Protein AF-A0A7C1WA93-F1 (afdb_monomer_lite)

Structure (mmCIF, N/CA/C/O backbone):
data_AF-A0A7C1WA93-F1
#
_entry.id   AF-A0A7C1WA93-F1
#
loop_
_atom_site.group_PDB
_atom_site.id
_atom_site.type_symbol
_atom_site.label_atom_id
_atom_site.label_alt_id
_atom_site.label_comp_id
_atom_site.label_asym_id
_atom_site.label_entity_id
_atom_site.label_seq_id
_atom_site.pdbx_PDB_ins_code
_atom_site.Cartn_x
_atom_site.Cartn_y
_atom_site.Cartn_z
_atom_site.occupancy
_atom_site.B_iso_or_equiv
_atom_site.auth_seq_id
_atom_site.auth_comp_id
_atom_site.auth_asym_id
_atom_site.auth_atom_id
_atom_site.pdbx_PDB_model_num
ATOM 1 N N . MET A 1 1 ? -33.764 4.978 13.659 1.00 48.69 1 MET A N 1
ATOM 2 C CA . MET A 1 1 ? -33.247 4.835 12.282 1.00 48.69 1 MET A CA 1
ATOM 3 C C . MET A 1 1 ? -31.779 4.449 12.378 1.00 48.69 1 MET A C 1
ATOM 5 O O . MET A 1 1 ? -30.923 5.318 12.496 1.00 48.69 1 MET A O 1
ATOM 9 N N . PHE A 1 2 ? -31.496 3.149 12.475 1.00 57.38 2 PHE A N 1
ATOM 10 C CA . PHE A 1 2 ? -30.125 2.646 12.521 1.00 57.38 2 PHE A CA 1
ATOM 11 C C . PHE A 1 2 ? -29.518 2.859 11.137 1.00 57.38 2 PHE A C 1
ATOM 13 O O . PHE A 1 2 ? -29.931 2.239 10.166 1.00 57.38 2 PHE A O 1
ATOM 20 N N . LYS A 1 3 ? -28.627 3.843 11.022 1.00 61.25 3 LYS A N 1
ATOM 21 C CA . LYS A 1 3 ? -27.857 4.069 9.804 1.00 61.25 3 LYS A CA 1
ATOM 22 C C . LYS A 1 3 ? -26.775 2.997 9.812 1.00 61.25 3 LYS A C 1
ATOM 24 O O . LYS A 1 3 ? -25.812 3.130 10.569 1.00 61.25 3 LYS A O 1
ATOM 29 N N . ASP A 1 4 ? -26.984 1.912 9.075 1.00 72.56 4 ASP A N 1
ATOM 30 C CA . ASP A 1 4 ? -26.011 0.827 9.006 1.00 72.56 4 ASP A CA 1
ATOM 31 C C . ASP A 1 4 ? -24.646 1.404 8.618 1.00 72.56 4 ASP A C 1
ATOM 33 O O . ASP A 1 4 ? -24.483 2.084 7.601 1.00 72.56 4 ASP A O 1
ATOM 37 N N . ARG A 1 5 ? -23.664 1.217 9.503 1.00 78.88 5 ARG A N 1
ATOM 38 C CA . ARG A 1 5 ? -22.292 1.657 9.265 1.00 78.88 5 ARG A CA 1
ATOM 39 C C . ARG A 1 5 ? -21.616 0.596 8.409 1.00 78.88 5 ARG A C 1
ATOM 41 O O . ARG A 1 5 ? -21.218 -0.445 8.921 1.00 78.88 5 ARG A O 1
ATOM 48 N N . PHE A 1 6 ? -21.489 0.866 7.113 1.00 88.88 6 PHE A N 1
ATOM 49 C CA . PHE A 1 6 ? -20.713 0.031 6.199 1.00 88.88 6 PHE A CA 1
ATOM 50 C C . PHE A 1 6 ? -19.222 0.167 6.522 1.00 88.88 6 PHE A C 1
ATOM 52 O O . PHE A 1 6 ? -18.570 1.128 6.117 1.00 88.88 6 PHE A O 1
ATOM 59 N N . ILE A 1 7 ? -18.698 -0.780 7.300 1.00 93.75 7 ILE A N 1
ATOM 60 C CA . ILE A 1 7 ? -17.288 -0.840 7.692 1.00 93.75 7 ILE A CA 1
ATOM 61 C C . ILE A 1 7 ? -16.621 -1.963 6.890 1.00 93.75 7 ILE A C 1
ATOM 63 O O . ILE A 1 7 ? -17.095 -3.102 6.949 1.00 93.75 7 ILE A O 1
ATOM 67 N N . PRO A 1 8 ? -15.530 -1.691 6.149 1.00 95.25 8 PRO A N 1
ATOM 68 C CA . PRO A 1 8 ? -14.822 -2.739 5.430 1.00 95.25 8 PRO A CA 1
ATOM 69 C C . PRO A 1 8 ? -14.160 -3.694 6.425 1.00 95.25 8 PRO A C 1
ATOM 71 O O . PRO A 1 8 ? -13.409 -3.281 7.303 1.00 95.25 8 PRO A O 1
ATOM 74 N N . VAL A 1 9 ? -14.416 -4.994 6.286 1.00 96.50 9 VAL A N 1
ATOM 75 C CA . VAL A 1 9 ? -13.770 -6.012 7.131 1.00 96.50 9 VAL A CA 1
ATOM 76 C C . VAL A 1 9 ? -12.318 -6.238 6.696 1.00 96.50 9 VAL A C 1
ATOM 78 O O . VAL A 1 9 ? -11.436 -6.374 7.546 1.00 96.50 9 VAL A O 1
ATOM 81 N N . SER A 1 10 ? -12.071 -6.239 5.383 1.00 97.00 10 SER A N 1
ATOM 82 C CA . SER A 1 10 ? -10.763 -6.444 4.763 1.00 97.00 10 SER A CA 1
ATOM 83 C C . SER A 1 10 ? -10.502 -5.379 3.700 1.00 97.00 10 SER A C 1
ATOM 85 O O . SER A 1 10 ? -11.392 -5.043 2.919 1.00 97.00 10 SER A O 1
ATOM 87 N N . VAL A 1 11 ? -9.278 -4.855 3.685 1.00 97.88 11 VAL A N 1
ATOM 88 C CA . VAL A 1 11 ? -8.782 -3.897 2.696 1.00 97.88 11 VAL A CA 1
ATOM 89 C C . VAL A 1 11 ? -7.551 -4.484 2.026 1.00 97.88 11 VAL A C 1
ATOM 91 O O . VAL A 1 11 ? -6.657 -4.989 2.701 1.00 97.88 11 VAL A O 1
ATOM 94 N N . VAL A 1 12 ? -7.473 -4.373 0.704 1.00 97.38 12 VAL A N 1
ATOM 95 C CA . VAL A 1 12 ? -6.243 -4.640 -0.042 1.00 97.38 12 VAL A CA 1
ATOM 96 C C . VAL A 1 12 ? -5.717 -3.303 -0.543 1.00 97.38 12 VAL A C 1
ATOM 98 O O . VAL A 1 12 ? -6.453 -2.549 -1.179 1.00 97.38 12 VAL A O 1
ATOM 101 N N . TRP A 1 13 ? -4.471 -2.975 -0.213 1.00 97.06 13 TRP A N 1
ATOM 102 C CA . TRP A 1 13 ? -3.880 -1.683 -0.548 1.00 97.06 13 TRP A CA 1
ATOM 103 C C . TRP A 1 13 ? -2.599 -1.858 -1.360 1.00 97.06 13 TRP A C 1
ATOM 105 O O . TRP A 1 13 ? -1.605 -2.384 -0.860 1.00 97.06 13 TRP A O 1
ATOM 115 N N . GLU A 1 14 ? -2.626 -1.386 -2.610 1.00 96.56 14 GLU A N 1
ATOM 116 C CA . GLU A 1 14 ? -1.448 -1.255 -3.470 1.00 96.56 14 GLU A CA 1
ATOM 117 C C . GLU A 1 14 ? -0.596 -0.065 -3.010 1.00 96.56 14 GLU A C 1
ATOM 119 O O . GLU A 1 14 ? -0.921 1.100 -3.253 1.00 96.56 14 GLU A O 1
ATOM 124 N N . THR A 1 15 ? 0.484 -0.372 -2.296 1.00 96.56 15 THR A N 1
ATOM 125 C CA . THR A 1 15 ? 1.377 0.634 -1.699 1.00 96.56 15 THR A CA 1
ATOM 126 C C . THR A 1 15 ? 2.256 1.326 -2.740 1.00 96.56 15 THR A C 1
ATOM 128 O O . THR A 1 15 ? 2.534 2.518 -2.614 1.00 96.56 15 THR A O 1
ATOM 131 N N . THR A 1 16 ? 2.656 0.599 -3.786 1.00 97.44 16 THR A N 1
ATOM 132 C CA . THR A 1 16 ? 3.429 1.111 -4.921 1.00 97.44 16 THR A CA 1
ATOM 133 C C . THR A 1 16 ? 3.164 0.290 -6.184 1.00 97.44 16 THR A C 1
ATOM 135 O O . THR A 1 16 ? 2.879 -0.905 -6.094 1.00 97.44 16 THR A O 1
ATOM 138 N N . LEU A 1 17 ? 3.279 0.945 -7.344 1.00 97.62 17 LEU A N 1
ATOM 139 C CA . LEU A 1 17 ? 3.301 0.324 -8.678 1.00 97.62 17 LEU A CA 1
ATOM 140 C C . LEU A 1 17 ? 4.739 0.170 -9.223 1.00 97.62 17 LEU A C 1
ATOM 142 O O . LEU A 1 17 ? 4.954 -0.095 -10.410 1.00 97.62 17 LEU A O 1
ATOM 146 N N . LYS A 1 18 ? 5.754 0.424 -8.390 1.00 98.00 18 LYS A N 1
ATOM 147 C CA . LYS A 1 18 ? 7.153 0.346 -8.800 1.00 98.00 18 LYS A CA 1
ATOM 148 C C . LYS A 1 18 ? 7.709 -1.084 -8.764 1.00 98.00 18 LYS A C 1
ATOM 150 O O . LYS A 1 18 ? 8.379 -1.436 -7.793 1.00 98.00 18 LYS A O 1
ATOM 155 N N . CYS A 1 19 ? 7.627 -1.793 -9.890 1.00 98.00 19 CYS A N 1
ATOM 156 C CA . CYS A 1 19 ? 8.158 -3.150 -10.027 1.00 98.00 19 CYS A CA 1
ATOM 157 C C . CYS A 1 19 ? 9.481 -3.238 -10.775 1.00 98.00 19 CYS A C 1
ATOM 159 O O . CYS A 1 19 ? 9.697 -2.583 -11.794 1.00 98.00 19 CYS A O 1
ATOM 161 N N . ASN A 1 20 ? 10.354 -4.130 -10.310 1.00 97.69 20 ASN A N 1
ATOM 162 C CA . ASN A 1 20 ? 11.559 -4.539 -11.031 1.00 97.69 20 ASN A CA 1
ATOM 163 C C . ASN A 1 20 ? 11.320 -5.722 -11.992 1.00 97.69 20 ASN A C 1
ATOM 165 O O . ASN A 1 20 ? 12.245 -6.119 -12.697 1.00 97.69 20 ASN A O 1
ATOM 169 N N . MET A 1 21 ? 10.106 -6.277 -12.036 1.00 97.75 21 MET A N 1
ATOM 170 C CA . MET A 1 21 ? 9.718 -7.373 -12.932 1.00 97.75 21 MET A CA 1
ATOM 171 C C . MET A 1 21 ? 8.795 -6.893 -14.065 1.00 97.75 21 MET A C 1
ATOM 173 O O . MET A 1 21 ? 8.318 -5.762 -14.062 1.00 97.75 21 MET A O 1
ATOM 177 N N . ARG A 1 22 ? 8.554 -7.760 -15.061 1.00 95.81 22 ARG A N 1
ATOM 178 C CA . ARG A 1 22 ? 7.677 -7.509 -16.226 1.00 95.81 22 ARG A CA 1
ATOM 179 C C . ARG A 1 22 ? 6.835 -8.745 -16.557 1.00 95.81 22 ARG A C 1
ATOM 181 O O . ARG A 1 22 ? 6.922 -9.301 -17.649 1.00 95.81 22 ARG A O 1
ATOM 188 N N . CYS A 1 23 ? 6.086 -9.234 -15.572 1.00 97.56 23 CYS A N 1
ATOM 189 C CA . CYS A 1 23 ? 5.338 -10.484 -15.695 1.00 97.56 23 CYS A CA 1
ATOM 190 C C . CYS A 1 23 ? 4.210 -10.358 -16.731 1.00 97.56 23 CYS A C 1
ATOM 192 O O . CYS A 1 23 ? 3.407 -9.429 -16.659 1.00 97.56 23 CYS A O 1
ATOM 194 N N . ILE A 1 24 ? 4.095 -11.332 -17.640 1.00 97.50 24 ILE A N 1
ATOM 195 C CA . ILE A 1 24 ? 3.089 -11.336 -18.723 1.00 97.50 24 ILE A CA 1
ATOM 196 C C . ILE A 1 24 ? 1.636 -11.381 -18.224 1.00 97.50 24 ILE A C 1
ATOM 198 O O . ILE A 1 24 ? 0.720 -11.011 -18.945 1.00 97.50 24 ILE A O 1
ATOM 202 N N . HIS A 1 25 ? 1.426 -11.825 -16.985 1.00 96.88 25 HIS A N 1
ATOM 203 C CA . HIS A 1 25 ? 0.118 -11.958 -16.344 1.00 96.88 25 HIS A CA 1
ATOM 204 C C . HIS A 1 25 ? -0.117 -10.877 -15.268 1.00 96.88 25 HIS A C 1
ATOM 206 O O . HIS A 1 25 ? -0.944 -11.056 -14.372 1.00 96.88 25 HIS A O 1
ATOM 212 N N . CYS A 1 26 ? 0.655 -9.780 -15.275 1.00 96.62 26 CYS A N 1
ATOM 213 C CA . CYS A 1 26 ? 0.528 -8.724 -14.271 1.00 96.62 26 CYS A CA 1
ATOM 214 C C . CYS A 1 26 ? -0.738 -7.885 -14.505 1.00 96.62 26 CYS A C 1
ATOM 216 O O . CYS A 1 26 ? -0.748 -6.990 -15.349 1.00 96.62 26 CYS A O 1
ATOM 218 N N . GLY A 1 27 ? -1.785 -8.124 -13.710 1.00 94.44 27 GLY A N 1
ATOM 219 C CA . GLY A 1 27 ? -3.037 -7.361 -13.791 1.00 94.44 27 GLY A CA 1
ATOM 220 C C . GLY A 1 27 ? -2.873 -5.855 -13.539 1.00 94.44 27 GLY A C 1
ATOM 221 O O . GLY A 1 27 ? -3.569 -5.057 -14.158 1.00 94.44 27 GLY A O 1
ATOM 222 N N . SER A 1 28 ? -1.914 -5.451 -12.697 1.00 93.12 28 SER A N 1
ATOM 223 C CA . SER A 1 28 ? -1.628 -4.032 -12.426 1.00 93.12 28 SER A CA 1
ATOM 224 C C . SER A 1 28 ? -0.775 -3.358 -13.507 1.00 93.12 28 SER A C 1
ATOM 226 O O . SER A 1 28 ? -0.625 -2.138 -13.472 1.00 93.12 28 SER A O 1
ATOM 228 N N . SER A 1 29 ? -0.197 -4.116 -14.452 1.00 94.62 29 SER A N 1
ATOM 229 C CA . SER A 1 29 ? 0.832 -3.613 -15.382 1.00 94.62 29 SER A CA 1
ATOM 230 C C . SER A 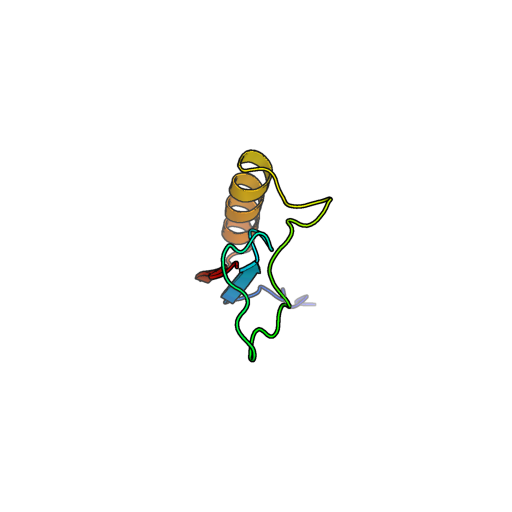1 29 ? 1.949 -2.856 -14.649 1.00 94.62 29 SER A C 1
ATOM 232 O O . SER A 1 29 ? 2.314 -1.732 -14.998 1.00 94.62 29 SER A O 1
ATOM 234 N N . ALA A 1 30 ? 2.440 -3.468 -13.571 1.00 97.19 30 ALA A N 1
ATOM 235 C CA . ALA A 1 30 ? 3.377 -2.859 -12.645 1.00 97.19 30 ALA A CA 1
ATOM 236 C C . ALA A 1 30 ? 4.745 -2.568 -13.288 1.00 97.19 30 ALA A C 1
ATOM 238 O O . ALA A 1 30 ? 5.188 -3.274 -14.196 1.00 97.19 30 ALA A O 1
ATOM 239 N N . GLY A 1 31 ? 5.423 -1.517 -12.821 1.00 96.56 31 GLY A N 1
ATOM 240 C CA . GLY A 1 31 ? 6.721 -1.101 -13.348 1.00 96.56 31 GLY A CA 1
ATOM 241 C C . GLY A 1 31 ? 7.168 0.259 -12.822 1.00 96.56 31 GLY A C 1
ATOM 242 O O . GLY A 1 31 ? 8.027 0.346 -11.950 1.00 96.56 31 GLY A O 1
ATOM 243 N N . ILE A 1 32 ? 6.617 1.348 -13.358 1.00 96.75 32 ILE A N 1
ATOM 244 C CA . ILE A 1 32 ? 6.971 2.701 -12.904 1.00 96.75 32 ILE A CA 1
ATOM 245 C C . ILE A 1 32 ? 6.018 3.120 -11.783 1.00 96.75 32 ILE A C 1
ATOM 247 O O . ILE A 1 32 ? 4.801 3.000 -11.919 1.00 96.75 32 ILE A O 1
ATOM 251 N N . LYS A 1 33 ? 6.581 3.679 -10.704 1.00 96.81 33 LYS A N 1
ATOM 252 C CA . LYS A 1 33 ? 5.811 4.259 -9.594 1.00 96.81 33 LYS A CA 1
ATOM 253 C C . LYS A 1 33 ? 4.738 5.228 -10.099 1.00 96.81 33 LYS A C 1
ATOM 255 O O . LYS A 1 33 ? 4.995 6.029 -11.006 1.00 96.81 33 LYS A O 1
ATOM 260 N N . ARG A 1 34 ? 3.561 5.244 -9.471 1.00 94.69 34 ARG A N 1
ATOM 261 C CA . ARG A 1 34 ? 2.561 6.278 -9.775 1.00 94.69 34 ARG A CA 1
ATOM 262 C C . ARG A 1 34 ? 3.032 7.643 -9.270 1.00 94.69 34 ARG A C 1
ATOM 264 O O . ARG A 1 34 ? 3.766 7.763 -8.293 1.00 94.69 34 ARG A O 1
ATOM 271 N N . ARG A 1 35 ? 2.561 8.715 -9.918 1.00 95.56 35 ARG A N 1
ATOM 272 C CA . ARG A 1 35 ? 2.925 10.099 -9.550 1.00 95.56 35 A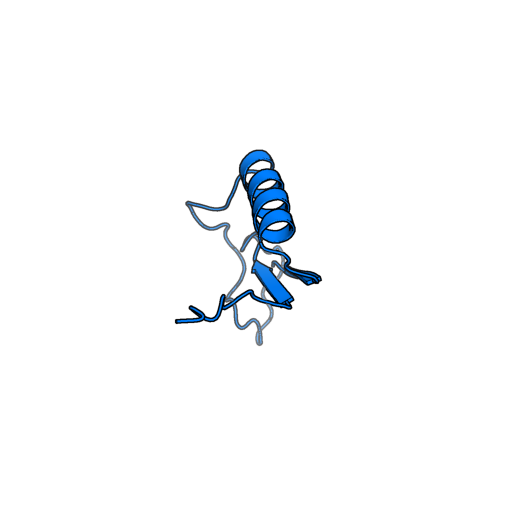RG A CA 1
ATOM 273 C C . ARG A 1 35 ? 2.478 10.488 -8.134 1.00 95.56 35 ARG A C 1
ATOM 275 O O . ARG A 1 35 ? 3.077 11.375 -7.541 1.00 95.56 35 ARG A O 1
ATOM 282 N N . ARG A 1 36 ? 1.404 9.879 -7.625 1.00 95.81 36 ARG A N 1
ATOM 283 C CA . ARG A 1 36 ? 0.754 10.229 -6.351 1.00 95.81 36 ARG A CA 1
ATOM 284 C C . ARG A 1 36 ? 0.554 8.988 -5.478 1.00 95.81 36 ARG A C 1
ATOM 286 O O . ARG A 1 36 ? -0.570 8.654 -5.128 1.00 95.81 36 ARG A O 1
ATOM 293 N N . GLU A 1 37 ? 1.643 8.274 -5.214 1.00 97.56 37 GLU A N 1
ATOM 294 C CA . GLU A 1 37 ? 1.669 7.234 -4.177 1.00 97.56 37 GLU A CA 1
ATOM 295 C C . GLU A 1 37 ? 1.730 7.890 -2.797 1.00 97.56 37 GLU A C 1
ATOM 297 O O . GLU A 1 37 ? 2.294 8.978 -2.653 1.00 97.56 37 GLU A O 1
ATOM 302 N N . LEU A 1 38 ? 1.142 7.236 -1.794 1.00 98.00 38 LEU A N 1
ATOM 303 C CA . LEU A 1 38 ? 1.220 7.722 -0.423 1.00 98.00 38 LEU A CA 1
ATOM 304 C C . LEU A 1 38 ? 2.671 7.671 0.054 1.00 98.00 38 LEU A C 1
ATOM 306 O O . LEU A 1 38 ? 3.382 6.683 -0.134 1.00 98.00 38 LEU A O 1
ATOM 310 N N . THR A 1 39 ? 3.100 8.725 0.730 1.00 97.31 39 THR A N 1
ATOM 311 C CA . THR A 1 39 ? 4.321 8.694 1.530 1.00 97.31 39 THR A CA 1
ATOM 312 C C . THR A 1 39 ? 4.162 7.714 2.692 1.00 97.31 39 THR A C 1
ATOM 314 O O . THR A 1 39 ? 3.052 7.415 3.135 1.00 97.31 39 THR A O 1
ATOM 317 N N . THR A 1 40 ? 5.274 7.271 3.280 1.00 97.25 40 THR A N 1
ATOM 318 C CA . THR A 1 40 ? 5.246 6.415 4.478 1.00 97.25 40 THR A CA 1
ATOM 319 C C . THR A 1 40 ? 4.421 7.032 5.611 1.00 97.25 40 THR A C 1
ATOM 321 O O . THR A 1 40 ? 3.681 6.330 6.297 1.00 97.25 40 THR A O 1
ATOM 324 N N . LYS A 1 41 ? 4.499 8.357 5.793 1.00 98.50 41 LYS A N 1
ATOM 325 C CA . LYS A 1 41 ? 3.733 9.074 6.820 1.00 98.50 41 LYS A CA 1
ATOM 326 C C . LYS A 1 41 ? 2.227 9.004 6.554 1.00 98.50 41 LYS A C 1
ATOM 328 O O . LYS A 1 41 ? 1.466 8.730 7.47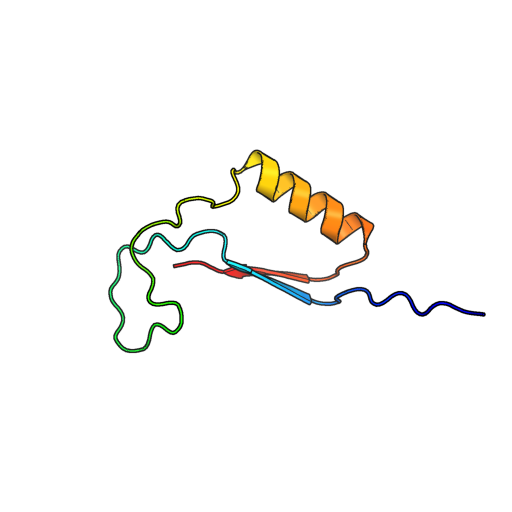8 1.00 98.50 41 LYS A O 1
ATOM 333 N N . GLU A 1 42 ? 1.807 9.230 5.312 1.00 98.44 42 GLU A N 1
ATOM 334 C CA . GLU A 1 42 ? 0.399 9.127 4.909 1.00 98.44 42 GLU A CA 1
ATOM 335 C C . GLU A 1 42 ? -0.105 7.683 4.998 1.00 98.44 42 GLU A C 1
ATOM 337 O O . GLU A 1 42 ? -1.207 7.450 5.483 1.00 98.44 42 GLU A O 1
ATOM 342 N N . GLY A 1 43 ? 0.723 6.705 4.628 1.00 97.75 43 GLY A N 1
ATOM 343 C CA . GLY A 1 43 ? 0.416 5.283 4.765 1.00 97.75 43 GLY A CA 1
ATOM 344 C C . GLY A 1 43 ? 0.173 4.850 6.211 1.00 97.75 43 GLY A C 1
ATOM 345 O O . GLY A 1 43 ? -0.812 4.182 6.517 1.00 97.75 43 GLY A O 1
ATOM 346 N N . LEU A 1 44 ? 1.029 5.288 7.137 1.00 98.12 44 LEU A N 1
ATOM 347 C CA . LEU A 1 44 ? 0.822 5.048 8.568 1.00 98.12 44 LEU A CA 1
ATOM 348 C C . LEU A 1 44 ? -0.445 5.735 9.087 1.00 98.12 44 LEU A C 1
ATOM 350 O O . LEU A 1 44 ? -1.112 5.200 9.975 1.00 98.12 44 LEU A O 1
ATOM 354 N N . GLN A 1 45 ? -0.784 6.908 8.549 1.00 98.56 45 GLN A N 1
ATOM 355 C CA . GLN A 1 45 ? -2.026 7.591 8.893 1.00 98.56 45 GLN A CA 1
ATOM 356 C C . GLN A 1 45 ? -3.250 6.812 8.389 1.00 98.56 45 GLN A C 1
ATOM 358 O O . GLN A 1 45 ? -4.169 6.581 9.171 1.00 98.56 45 GLN A O 1
ATOM 363 N N . LEU A 1 46 ? -3.208 6.290 7.160 1.00 97.69 46 LEU A N 1
ATOM 364 C CA . LEU A 1 46 ? -4.243 5.409 6.613 1.00 97.69 46 LEU A CA 1
ATOM 365 C C . LEU A 1 46 ? -4.469 4.174 7.500 1.00 97.69 46 LEU A C 1
ATOM 367 O O . LEU A 1 46 ? -5.612 3.857 7.820 1.00 97.69 46 LEU A O 1
ATOM 371 N N . CYS A 1 47 ? -3.404 3.509 7.961 1.00 97.25 47 CYS A N 1
ATOM 372 C CA . CYS A 1 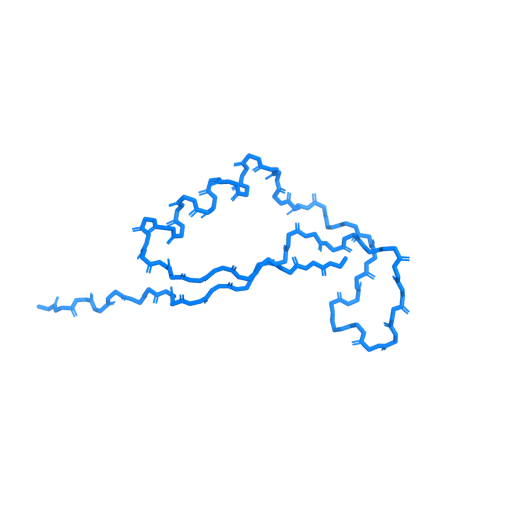47 ? -3.530 2.368 8.876 1.00 97.25 47 CYS A CA 1
ATOM 373 C C . CYS A 1 47 ? -4.253 2.743 10.182 1.00 97.25 47 CYS A C 1
ATOM 375 O O . CYS A 1 47 ? -5.101 1.987 10.661 1.00 97.25 47 CYS A O 1
ATOM 377 N N . LYS A 1 48 ? -3.959 3.923 10.749 1.00 98.00 48 LYS A N 1
ATOM 378 C CA . LYS A 1 48 ? -4.655 4.429 11.946 1.00 98.00 48 LYS A CA 1
ATOM 379 C C . LYS A 1 48 ? -6.130 4.695 11.665 1.00 98.00 48 LYS A C 1
ATOM 381 O O . LYS A 1 48 ? -6.971 4.369 12.498 1.00 98.00 48 LYS A O 1
ATOM 386 N N . ASP A 1 49 ? -6.447 5.265 10.510 1.00 97.56 49 ASP A N 1
ATOM 387 C CA . ASP A 1 49 ? -7.823 5.597 10.147 1.00 97.56 4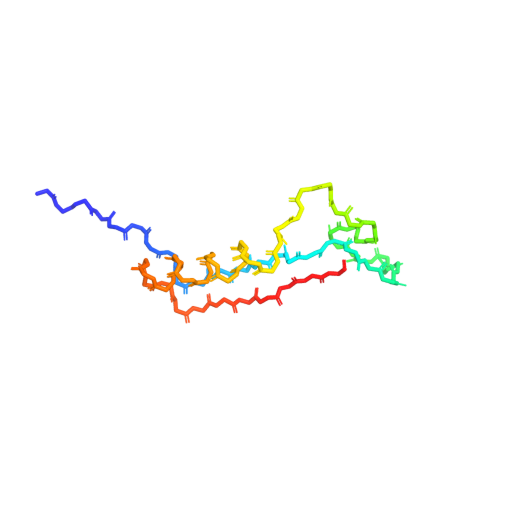9 ASP A CA 1
ATOM 388 C C . ASP A 1 49 ? -8.655 4.335 9.875 1.00 97.56 49 ASP A C 1
ATOM 390 O O . ASP A 1 49 ? -9.763 4.211 10.394 1.00 97.56 49 ASP A O 1
ATOM 394 N N . LEU A 1 50 ? -8.090 3.334 9.191 1.00 96.81 50 LEU A N 1
ATOM 395 C CA . LEU A 1 50 ? -8.723 2.024 8.998 1.00 96.81 50 LEU A CA 1
ATOM 396 C C . LEU A 1 50 ? -8.953 1.285 10.323 1.00 96.81 50 LEU A C 1
ATOM 398 O O . LEU A 1 50 ?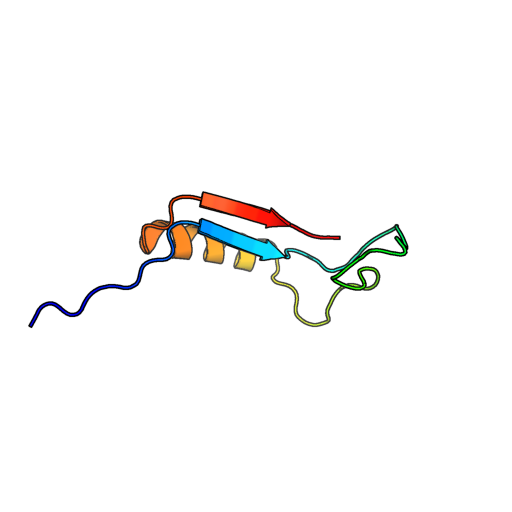 -10.019 0.694 10.519 1.00 96.81 50 LEU A O 1
ATOM 402 N N . SER A 1 51 ? -7.993 1.360 11.249 1.00 95.88 51 SER A N 1
ATOM 403 C CA . SER A 1 51 ? -8.137 0.807 12.599 1.00 95.88 51 SER A CA 1
ATOM 404 C C . SER A 1 51 ? -9.264 1.494 13.380 1.00 95.88 51 SER A C 1
ATOM 406 O O . SER A 1 51 ? -10.107 0.808 13.955 1.00 95.88 51 SER A O 1
ATOM 408 N N . ARG A 1 52 ? -9.353 2.833 13.336 1.00 96.69 52 ARG A N 1
ATOM 409 C CA . ARG A 1 52 ? -10.441 3.606 13.972 1.00 96.69 52 ARG A CA 1
ATOM 410 C C . ARG A 1 52 ? -11.817 3.281 13.396 1.00 96.69 52 ARG A C 1
ATOM 412 O O . ARG A 1 52 ? -12.799 3.308 14.132 1.00 96.69 52 ARG A O 1
ATOM 419 N N . LEU A 1 53 ? -11.892 2.976 12.100 1.00 94.75 53 LEU A N 1
ATOM 420 C CA . LEU A 1 53 ? -13.129 2.534 11.455 1.00 94.75 53 LEU A CA 1
ATOM 421 C C . LEU A 1 53 ? -13.571 1.135 11.907 1.00 94.75 53 LEU A C 1
ATOM 423 O O . LEU A 1 53 ? -14.748 0.818 11.775 1.00 94.75 53 LEU A O 1
ATOM 427 N N . GLY A 1 54 ? -12.667 0.313 12.449 1.00 95.69 54 GLY A N 1
ATOM 428 C CA . GLY A 1 54 ? -12.940 -1.077 12.827 1.00 95.69 54 GLY A CA 1
ATOM 429 C C . GLY A 1 54 ? -12.596 -2.104 11.743 1.00 95.69 54 GLY A C 1
ATOM 430 O O . GLY A 1 54 ? -13.081 -3.237 11.800 1.00 95.69 54 GLY A O 1
ATOM 431 N N . THR A 1 55 ? -11.764 -1.730 10.764 1.00 96.81 55 THR A N 1
ATOM 432 C CA . THR A 1 55 ? -11.228 -2.664 9.759 1.00 96.81 55 THR A CA 1
ATOM 433 C C . THR A 1 55 ? -10.372 -3.720 10.448 1.00 96.81 55 THR A C 1
ATOM 435 O O . THR A 1 55 ? -9.559 -3.389 11.311 1.00 96.81 55 THR A O 1
ATOM 438 N N . ARG A 1 56 ? -10.533 -4.994 10.076 1.00 96.00 56 ARG A N 1
ATOM 439 C CA . ARG A 1 56 ? -9.879 -6.116 10.772 1.00 96.00 56 ARG A CA 1
ATOM 440 C C . ARG A 1 56 ? -8.633 -6.631 10.067 1.00 96.00 56 ARG A C 1
ATOM 442 O O . ARG A 1 56 ? -7.760 -7.188 10.722 1.00 96.00 56 ARG A O 1
ATOM 449 N N . LEU A 1 57 ? -8.558 -6.462 8.750 1.00 97.50 57 LEU A N 1
ATOM 450 C CA . LEU A 1 57 ? -7.462 -6.978 7.940 1.00 97.50 57 LEU A CA 1
ATOM 451 C C . LEU A 1 57 ? -7.038 -5.959 6.884 1.00 97.50 57 LEU A C 1
ATOM 453 O O . LEU A 1 57 ? -7.880 -5.407 6.177 1.00 97.50 57 LEU A O 1
ATOM 457 N N . ILE A 1 58 ? -5.727 -5.772 6.745 1.00 97.38 58 ILE A N 1
ATOM 458 C CA . ILE A 1 58 ? -5.130 -5.029 5.637 1.00 97.38 58 ILE A CA 1
ATOM 459 C C . ILE A 1 58 ? -4.102 -5.935 4.964 1.00 97.38 58 ILE A C 1
ATOM 461 O O . ILE A 1 58 ? -3.129 -6.349 5.590 1.00 97.38 58 ILE A O 1
ATOM 465 N N . SER A 1 59 ? -4.312 -6.226 3.685 1.00 97.94 59 SER A N 1
ATOM 466 C CA . SER A 1 59 ? -3.338 -6.894 2.829 1.00 97.94 59 SER A CA 1
ATOM 467 C C . SER A 1 59 ? -2.549 -5.832 2.076 1.00 97.94 59 SER A C 1
ATOM 469 O O . SER A 1 59 ? -3.090 -5.133 1.217 1.00 97.94 59 SER A O 1
ATOM 471 N N . LEU A 1 60 ? -1.267 -5.697 2.414 1.00 96.94 60 LEU A N 1
ATOM 472 C CA . LEU A 1 60 ? -0.356 -4.844 1.661 1.00 96.94 60 LEU A CA 1
ATOM 473 C C . LEU A 1 60 ? 0.027 -5.576 0.381 1.00 96.94 60 LEU A C 1
ATOM 475 O O . LEU A 1 60 ? 0.634 -6.644 0.422 1.00 96.94 60 LEU A O 1
ATOM 479 N N . MET A 1 61 ? -0.359 -4.995 -0.745 1.00 95.69 61 MET A N 1
ATOM 480 C CA . MET A 1 61 ? 0.048 -5.446 -2.062 1.00 95.69 61 MET A CA 1
ATOM 481 C C . MET A 1 61 ? 0.911 -4.368 -2.711 1.00 95.69 61 MET A C 1
ATOM 483 O O . MET A 1 61 ? 1.028 -3.226 -2.249 1.00 95.69 61 MET A O 1
ATOM 487 N N . GLY A 1 62 ? 1.530 -4.751 -3.804 1.00 95.75 62 GLY A N 1
ATOM 488 C CA . GLY A 1 62 ? 2.358 -3.877 -4.592 1.00 95.75 62 GLY A CA 1
ATOM 489 C C . GLY A 1 62 ? 3.010 -4.690 -5.678 1.00 95.75 62 GLY A C 1
ATOM 490 O O . GLY A 1 62 ? 2.816 -5.903 -5.801 1.00 95.75 62 GLY A O 1
ATOM 491 N N . GLY A 1 63 ? 3.782 -3.983 -6.461 1.00 91.81 63 GLY A N 1
ATOM 492 C CA . GLY A 1 63 ? 4.526 -4.538 -7.558 1.00 91.81 63 GLY A CA 1
ATOM 493 C C . GLY A 1 63 ? 5.387 -3.422 -7.993 1.00 91.81 63 GLY A C 1
ATOM 494 O O . GLY A 1 63 ? 4.838 -2.490 -8.604 1.00 91.81 63 GLY A O 1
#

pLDDT: mean 93.96, std 9.51, range [48.69, 98.56]

Radius of gyration: 14.95 Å; chains: 1; bounding box: 45×22×33 Å

Foldseek 3Di:
DPPDQPQAQEEEDAQWLDDPDQDPPDPSSGHDTDPDGDDPVVVVVVVVVSVVSVHNYYHYDYD

Secondary structure (DSSP, 8-state):
--------SEEEEE-----S---TT-TT---SPPTTPPPHHHHHHHHHHHHHHT--EEEEE--

Sequence (63 aa):
MFKDRFIPVSVVWETTLKCNMRCIHCGSSAGIKRRRELTTKEGLQLCKDLSRLGTRLISLMGG